Protein AF-A0AAV2ADT0-F1 (afdb_monomer)

Organism: NCBI:txid280406

Structure (mmCIF, N/CA/C/O backbone):
data_AF-A0AAV2ADT0-F1
#
_entry.id   AF-A0AAV2ADT0-F1
#
loop_
_atom_site.group_PDB
_atom_site.id
_atom_site.type_symbol
_atom_site.label_atom_id
_atom_site.label_alt_id
_atom_site.label_comp_id
_atom_site.label_asym_id
_atom_site.label_entity_id
_atom_site.label_seq_id
_atom_site.pdbx_PDB_ins_code
_atom_site.Cartn_x
_atom_site.Cartn_y
_atom_site.Cartn_z
_atom_site.occupancy
_atom_site.B_iso_or_equiv
_atom_site.auth_seq_id
_atom_site.auth_comp_id
_atom_site.auth_asym_id
_atom_site.auth_atom_id
_atom_site.pdbx_PDB_model_num
ATOM 1 N N . ALA A 1 1 ? -6.396 -8.392 8.362 1.00 81.88 1 ALA A N 1
ATOM 2 C CA . ALA A 1 1 ? -5.853 -7.159 7.740 1.00 81.88 1 ALA A CA 1
ATOM 3 C C . ALA A 1 1 ? -5.146 -7.408 6.397 1.00 81.88 1 ALA A C 1
ATOM 5 O O . ALA A 1 1 ? -5.653 -6.973 5.369 1.00 81.88 1 ALA A O 1
ATOM 6 N N . LYS A 1 2 ? -4.017 -8.140 6.380 1.00 91.25 2 LYS A N 1
ATOM 7 C CA . LYS A 1 2 ? -3.120 -8.312 5.214 1.00 91.25 2 LYS A CA 1
ATOM 8 C C . LYS A 1 2 ? -3.831 -8.562 3.877 1.00 91.25 2 LYS A C 1
ATOM 10 O O . LYS A 1 2 ? -3.638 -7.786 2.948 1.00 91.25 2 LYS A O 1
ATOM 15 N N . ASP A 1 3 ? -4.637 -9.614 3.756 1.00 94.81 3 ASP A N 1
ATOM 16 C CA . ASP A 1 3 ? -5.220 -9.977 2.455 1.00 94.81 3 ASP A CA 1
ATOM 17 C C . ASP A 1 3 ? -6.324 -9.018 2.002 1.00 94.81 3 ASP A C 1
ATOM 19 O O . ASP A 1 3 ? -6.432 -8.734 0.810 1.00 94.81 3 ASP A O 1
ATOM 23 N N . CYS A 1 4 ? -7.083 -8.444 2.939 1.00 95.75 4 CYS A N 1
ATOM 24 C CA . CYS A 1 4 ? -8.046 -7.383 2.641 1.00 95.75 4 CYS A CA 1
ATOM 25 C C . CYS A 1 4 ? -7.334 -6.155 2.056 1.00 95.75 4 CYS A C 1
ATOM 27 O O . CYS A 1 4 ? -7.681 -5.702 0.965 1.00 95.75 4 CYS A O 1
ATOM 29 N N . THR A 1 5 ? -6.256 -5.699 2.705 1.00 97.56 5 THR A N 1
ATOM 30 C CA . THR A 1 5 ? -5.428 -4.591 2.210 1.00 97.56 5 THR A CA 1
ATOM 31 C C . THR A 1 5 ? -4.879 -4.877 0.815 1.00 97.56 5 THR A C 1
ATOM 33 O O . THR A 1 5 ? -4.998 -4.041 -0.076 1.00 97.56 5 THR A O 1
ATOM 36 N N . LYS A 1 6 ? -4.330 -6.075 0.576 1.00 96.75 6 LYS A N 1
ATOM 37 C CA . LYS A 1 6 ? -3.789 -6.444 -0.742 1.00 96.75 6 LYS A CA 1
ATOM 38 C C . LYS A 1 6 ? -4.847 -6.450 -1.846 1.00 96.75 6 LYS A C 1
ATOM 40 O O . LYS A 1 6 ? -4.537 -6.046 -2.963 1.00 96.75 6 LYS A O 1
ATOM 45 N N . ARG A 1 7 ? -6.067 -6.917 -1.552 1.00 96.31 7 ARG A N 1
ATOM 46 C CA . ARG A 1 7 ? -7.185 -6.915 -2.512 1.00 96.31 7 ARG A CA 1
ATOM 47 C C . ARG A 1 7 ? -7.602 -5.491 -2.867 1.00 96.31 7 ARG A C 1
ATOM 49 O O . ARG A 1 7 ? -7.746 -5.198 -4.048 1.00 96.31 7 ARG A O 1
ATOM 56 N N . ILE A 1 8 ? -7.724 -4.611 -1.870 1.00 97.00 8 ILE A N 1
ATOM 57 C CA . ILE A 1 8 ? -8.030 -3.187 -2.083 1.00 97.00 8 ILE A CA 1
ATOM 58 C C . ILE A 1 8 ? -6.934 -2.530 -2.931 1.00 97.00 8 ILE A C 1
ATOM 60 O O . ILE A 1 8 ? -7.231 -1.927 -3.958 1.00 97.00 8 ILE A O 1
ATOM 64 N N . LEU A 1 9 ? -5.663 -2.712 -2.564 1.00 97.31 9 LEU A N 1
ATOM 65 C CA . LEU A 1 9 ? -4.533 -2.155 -3.315 1.00 97.31 9 LEU A CA 1
ATOM 66 C C . LEU A 1 9 ? -4.471 -2.676 -4.755 1.00 97.31 9 LEU A C 1
ATOM 68 O O . LEU A 1 9 ? -4.207 -1.897 -5.662 1.00 97.31 9 LEU A O 1
ATOM 72 N N . GLY A 1 10 ? -4.768 -3.960 -4.978 1.00 96.38 10 GLY A N 1
ATOM 73 C CA . GLY A 1 10 ? -4.823 -4.552 -6.318 1.00 96.38 10 GLY A CA 1
ATOM 74 C C . GLY A 1 10 ? -5.968 -4.043 -7.195 1.00 96.38 10 GLY A C 1
ATOM 75 O O . GLY A 1 10 ? -5.91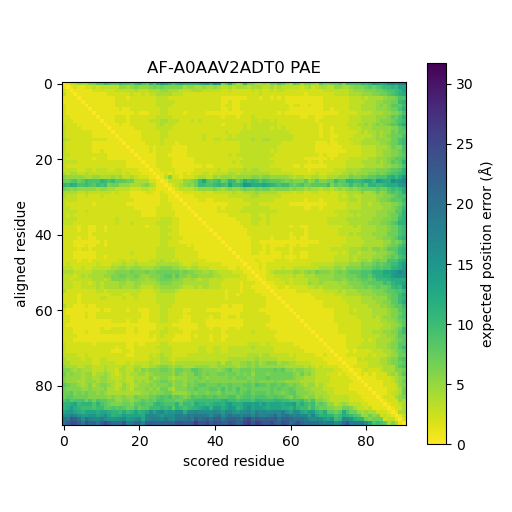8 -4.226 -8.406 1.00 96.38 10 GLY A O 1
ATOM 76 N N . LYS A 1 11 ? -6.988 -3.406 -6.610 1.00 95.56 11 LYS A N 1
ATOM 77 C CA . LYS A 1 11 ? -8.033 -2.688 -7.355 1.00 95.56 11 LYS A CA 1
ATOM 78 C C . LYS A 1 11 ? -7.709 -1.207 -7.539 1.00 95.56 11 LYS A C 1
ATOM 80 O O . LYS A 1 11 ? -8.154 -0.616 -8.513 1.00 95.56 11 LYS A O 1
ATOM 85 N N . LEU A 1 12 ? -6.948 -0.623 -6.616 1.00 95.50 12 LEU A N 1
ATOM 86 C CA . LEU A 1 12 ? -6.616 0.799 -6.614 1.00 95.50 12 LEU A CA 1
ATOM 87 C C . LEU A 1 12 ? -5.409 1.139 -7.498 1.00 95.50 12 LEU A C 1
ATOM 89 O O . LEU A 1 12 ? -5.374 2.205 -8.103 1.00 95.50 12 LEU A O 1
ATOM 93 N N . LEU A 1 13 ? -4.401 0.266 -7.539 1.00 96.25 13 LEU A N 1
ATOM 94 C CA . LEU A 1 13 ? -3.108 0.552 -8.156 1.00 96.25 13 LEU A CA 1
ATOM 95 C C . LEU A 1 13 ? -2.766 -0.506 -9.203 1.00 96.25 13 LEU A C 1
ATOM 97 O O . LEU A 1 13 ? -2.729 -1.702 -8.909 1.00 96.25 13 LEU A O 1
ATOM 101 N N . SER A 1 14 ? -2.414 -0.054 -10.406 1.00 95.75 14 SER A N 1
ATOM 102 C CA . SER A 1 14 ? -1.782 -0.916 -11.404 1.00 95.75 14 SER A CA 1
ATOM 103 C C . SER A 1 14 ? -0.373 -1.326 -10.959 1.00 95.75 14 SER A C 1
ATOM 105 O O . SER A 1 14 ? 0.247 -0.692 -10.093 1.00 95.75 14 SER A O 1
ATOM 107 N N . THR A 1 15 ? 0.182 -2.370 -11.578 1.00 95.50 15 THR A N 1
ATOM 108 C CA . THR A 1 15 ? 1.591 -2.743 -11.371 1.00 95.50 15 THR A CA 1
ATOM 109 C C . THR A 1 15 ? 2.533 -1.615 -11.788 1.00 95.50 15 THR A C 1
ATOM 111 O O . THR A 1 15 ? 3.431 -1.272 -11.019 1.00 95.50 15 THR A O 1
ATOM 114 N N . SER A 1 16 ? 2.291 -0.980 -12.942 1.00 94.88 16 SER A N 1
ATOM 115 C CA . SER A 1 16 ? 3.110 0.133 -13.448 1.00 94.88 16 SER A CA 1
ATOM 116 C C . SER A 1 16 ? 3.141 1.323 -12.490 1.00 94.88 16 SER A C 1
ATOM 118 O O . SER A 1 16 ? 4.203 1.901 -12.258 1.00 94.88 16 SER A O 1
ATOM 120 N N . LEU A 1 17 ? 2.005 1.650 -11.871 1.00 95.75 17 LEU A N 1
ATOM 121 C CA . LEU A 1 17 ? 1.935 2.691 -10.855 1.00 95.75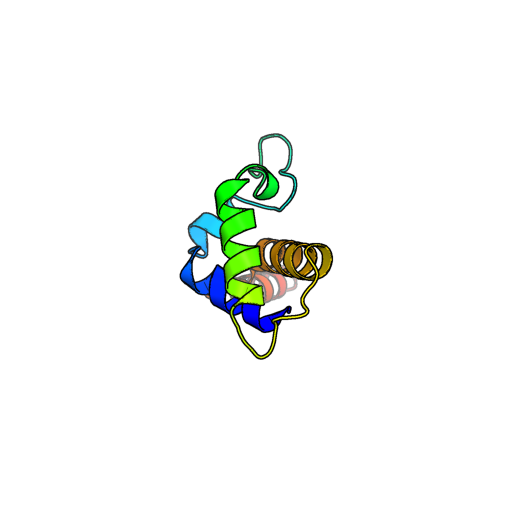 17 LEU A CA 1
ATOM 122 C C . LEU A 1 17 ? 2.648 2.239 -9.578 1.00 95.75 17 LEU A C 1
ATOM 124 O O . LEU A 1 17 ? 3.501 2.949 -9.062 1.00 95.75 17 LEU A O 1
ATOM 128 N N . SER A 1 18 ? 2.384 1.016 -9.110 1.00 97.00 18 SER A N 1
ATOM 129 C CA . SER A 1 18 ? 2.996 0.457 -7.894 1.00 97.00 18 SER A CA 1
ATOM 130 C C . SER A 1 18 ? 4.529 0.450 -7.930 1.00 97.00 18 SER A C 1
ATOM 132 O O . SER A 1 18 ? 5.171 0.605 -6.890 1.00 97.00 18 SER A O 1
ATOM 134 N N . LEU A 1 19 ? 5.133 0.279 -9.109 1.00 96.38 19 LEU A N 1
ATOM 135 C CA . LEU A 1 19 ? 6.586 0.302 -9.285 1.00 96.38 19 LEU A CA 1
ATOM 136 C C . LEU A 1 19 ? 7.210 1.663 -8.947 1.00 96.38 19 LEU A C 1
ATOM 138 O O . LEU A 1 19 ? 8.332 1.688 -8.434 1.00 96.38 19 LEU A O 1
ATOM 142 N N . GLN A 1 20 ? 6.475 2.758 -9.142 1.00 96.94 20 GLN A N 1
ATOM 143 C CA . GLN A 1 20 ? 6.938 4.130 -8.896 1.00 96.94 20 GLN A CA 1
ATOM 144 C C . GLN A 1 20 ? 6.942 4.507 -7.409 1.00 96.94 20 GLN A C 1
ATOM 146 O O . GLN A 1 20 ? 7.577 5.487 -7.018 1.00 96.94 20 GLN A O 1
ATOM 151 N N . TYR A 1 21 ? 6.275 3.719 -6.560 1.00 97.56 21 TYR A N 1
ATOM 152 C CA . TYR A 1 21 ? 6.127 4.018 -5.140 1.00 97.56 21 TYR A CA 1
ATOM 153 C C . TYR A 1 21 ? 6.828 2.995 -4.245 1.00 97.56 21 TYR A C 1
ATOM 155 O O . TYR A 1 21 ? 7.027 1.820 -4.573 1.00 97.56 21 TYR A O 1
ATOM 163 N N . ASN A 1 22 ? 7.197 3.460 -3.060 1.00 96.56 22 ASN A N 1
ATOM 164 C CA . ASN A 1 22 ? 7.265 2.645 -1.853 1.00 96.56 22 ASN A CA 1
ATOM 165 C C . ASN A 1 22 ? 6.602 3.449 -0.722 1.00 96.56 22 ASN A C 1
ATOM 167 O O . ASN A 1 22 ? 6.055 4.519 -0.970 1.00 96.56 22 ASN A O 1
ATOM 171 N N . TRP A 1 23 ? 6.606 2.958 0.517 1.00 96.69 23 TRP A N 1
ATOM 172 C CA . TRP A 1 23 ? 5.905 3.670 1.587 1.00 96.69 23 TRP A CA 1
ATOM 173 C C . TRP A 1 23 ? 6.471 5.069 1.875 1.00 96.69 23 TRP A C 1
ATOM 175 O O . TRP A 1 23 ? 5.713 6.030 1.859 1.00 96.69 23 TRP A O 1
ATOM 185 N N . LYS A 1 24 ? 7.783 5.192 2.121 1.00 96.12 24 LYS A N 1
ATOM 186 C CA . LYS A 1 24 ? 8.425 6.449 2.567 1.00 96.12 24 LYS A CA 1
ATOM 187 C C . LYS A 1 24 ? 8.899 7.345 1.411 1.00 96.12 24 LYS A C 1
ATOM 189 O O . LYS A 1 24 ? 9.100 8.538 1.590 1.00 96.12 24 LYS A O 1
ATOM 194 N N . GLY A 1 25 ? 9.092 6.767 0.239 1.00 96.19 25 GLY A N 1
ATOM 195 C CA . GLY A 1 25 ? 9.883 7.305 -0.857 1.00 96.19 25 GLY A CA 1
ATOM 196 C C . GLY A 1 25 ? 11.362 6.924 -0.742 1.00 96.19 25 GLY A C 1
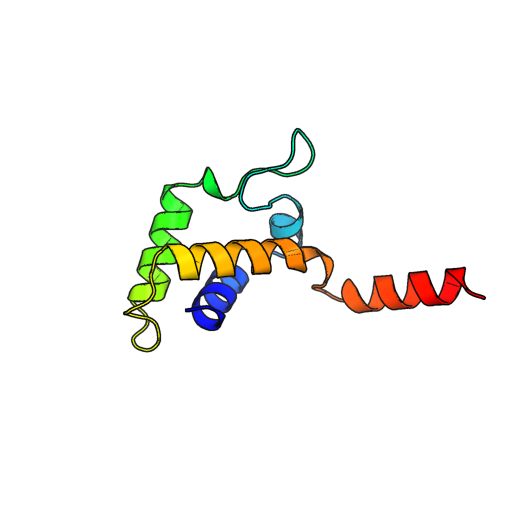ATOM 197 O O . GLY A 1 25 ? 11.863 6.534 0.316 1.00 96.19 25 GLY A O 1
ATOM 198 N N . THR A 1 26 ? 12.075 7.046 -1.855 1.00 94.75 26 THR A N 1
ATOM 199 C CA . THR A 1 26 ? 13.534 6.919 -1.944 1.00 94.75 26 THR A CA 1
ATOM 200 C C . THR A 1 26 ? 14.027 8.071 -2.800 1.00 94.75 26 THR A C 1
ATOM 202 O O . THR A 1 26 ? 13.579 8.185 -3.935 1.00 94.75 26 THR A O 1
ATOM 205 N N . ARG A 1 27 ? 14.907 8.919 -2.249 1.00 89.75 27 ARG A N 1
ATOM 206 C CA . ARG A 1 27 ? 15.409 10.182 -2.832 1.00 89.75 27 ARG A CA 1
ATOM 207 C C . ARG A 1 27 ? 15.535 10.128 -4.366 1.00 89.75 27 ARG A C 1
ATOM 209 O O . ARG A 1 27 ? 16.486 9.553 -4.876 1.00 89.75 27 ARG A O 1
ATOM 216 N N . GLY A 1 28 ? 14.556 10.692 -5.077 1.00 83.25 28 GLY A N 1
ATOM 217 C CA . GLY A 1 28 ? 14.524 10.784 -6.545 1.00 83.25 28 GLY A CA 1
ATOM 218 C C . GLY A 1 28 ? 14.186 9.499 -7.320 1.00 83.25 28 GLY A C 1
ATOM 219 O O . GLY A 1 28 ? 13.932 9.582 -8.513 1.00 83.25 28 GLY A O 1
ATOM 220 N N . VAL A 1 29 ? 14.141 8.328 -6.676 1.00 92.75 29 VAL A N 1
ATOM 221 C CA . VAL A 1 29 ? 13.911 7.026 -7.337 1.00 92.75 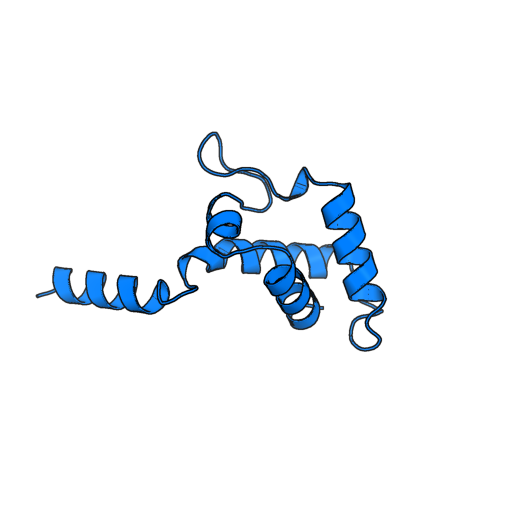29 VAL A CA 1
ATOM 222 C C . VAL A 1 29 ? 12.472 6.542 -7.183 1.00 92.75 29 VAL A C 1
ATOM 224 O O . VAL A 1 29 ? 11.876 6.031 -8.127 1.00 92.75 29 VAL A O 1
ATOM 227 N N . LYS A 1 30 ? 11.911 6.663 -5.975 1.00 95.88 30 LYS A N 1
ATOM 228 C CA . LYS A 1 30 ? 10.532 6.258 -5.680 1.00 95.88 30 LYS A CA 1
ATOM 229 C C . LYS A 1 30 ? 9.813 7.346 -4.913 1.00 95.88 30 LYS A C 1
ATOM 231 O O . LYS A 1 30 ? 10.357 7.902 -3.957 1.00 95.88 30 LYS A O 1
ATOM 236 N N . LEU A 1 31 ? 8.565 7.581 -5.283 1.00 96.94 31 LEU A N 1
ATOM 237 C CA . LEU A 1 31 ? 7.670 8.479 -4.573 1.00 96.94 31 LEU A CA 1
ATOM 238 C C . LEU A 1 31 ? 7.163 7.809 -3.282 1.00 96.94 31 LEU A C 1
ATOM 240 O O . LEU A 1 31 ? 7.065 6.579 -3.191 1.00 96.94 31 LEU A O 1
ATOM 244 N N . GLY A 1 32 ? 6.866 8.614 -2.261 1.00 97.31 32 GLY A N 1
ATOM 245 C CA . GLY A 1 32 ? 6.366 8.125 -0.976 1.00 97.31 32 GLY A CA 1
ATOM 246 C C . GLY A 1 32 ? 4.854 7.978 -0.977 1.00 97.31 32 GLY A C 1
ATOM 247 O O . GLY A 1 32 ? 4.142 8.968 -0.990 1.00 97.31 32 GLY A O 1
ATOM 248 N N . PHE A 1 33 ? 4.345 6.751 -0.915 1.00 97.50 33 PHE A N 1
ATOM 249 C CA . PHE A 1 33 ? 2.905 6.496 -0.855 1.00 97.50 33 PHE A CA 1
ATOM 250 C C . PHE A 1 33 ? 2.259 7.034 0.433 1.00 97.50 33 PHE A C 1
ATOM 252 O O . PHE A 1 33 ? 1.071 7.357 0.451 1.00 97.50 33 PHE A O 1
ATOM 259 N N . SER A 1 34 ? 3.038 7.182 1.510 1.00 96.75 34 SER A N 1
ATOM 260 C CA . SER A 1 34 ? 2.567 7.766 2.769 1.00 96.75 34 SER A CA 1
ATOM 261 C C . SER A 1 34 ? 2.142 9.230 2.644 1.00 96.75 34 SER A C 1
ATOM 263 O O . SER A 1 34 ? 1.426 9.718 3.512 1.00 96.75 34 SER A O 1
ATOM 265 N N . THR A 1 35 ? 2.569 9.945 1.595 1.00 96.56 35 THR A N 1
ATOM 266 C CA . THR A 1 35 ? 2.199 11.356 1.398 1.00 96.56 35 THR A CA 1
ATOM 267 C C . THR A 1 35 ? 0.756 11.521 0.919 1.00 96.56 35 THR A C 1
ATOM 269 O O . THR A 1 35 ? 0.168 12.584 1.107 1.00 96.56 35 THR A O 1
ATOM 272 N N . PHE A 1 36 ? 0.131 10.472 0.371 1.00 96.94 36 PHE A N 1
ATOM 273 C CA . PHE A 1 36 ? -1.280 10.497 -0.017 1.00 96.94 36 PHE A CA 1
ATOM 274 C C . PHE A 1 36 ? -2.191 10.269 1.192 1.00 96.94 36 PHE A C 1
ATOM 276 O O . PHE A 1 36 ? -2.785 9.202 1.358 1.00 96.94 36 PHE A O 1
ATOM 283 N N . ILE A 1 37 ? -2.300 11.272 2.062 1.00 96.81 37 ILE A N 1
ATOM 284 C CA . ILE A 1 37 ? -3.026 11.179 3.340 1.00 96.81 37 ILE A CA 1
ATOM 285 C C . ILE A 1 37 ? -4.474 10.701 3.136 1.00 96.81 37 ILE A C 1
ATOM 287 O O . ILE A 1 37 ? -4.919 9.770 3.807 1.00 96.81 37 ILE A O 1
ATOM 291 N N . LEU A 1 38 ? -5.195 11.281 2.169 1.00 97.94 38 LEU A N 1
ATOM 292 C CA . LEU A 1 38 ? -6.594 10.926 1.897 1.00 97.94 38 LEU A CA 1
ATOM 293 C C . LEU A 1 38 ? -6.749 9.498 1.363 1.00 97.94 38 LEU A C 1
ATOM 295 O O . LEU A 1 38 ? -7.669 8.791 1.765 1.00 97.94 38 LEU A O 1
ATOM 299 N N . ILE A 1 39 ? -5.822 9.048 0.516 1.00 97.12 39 ILE A N 1
ATOM 300 C CA . ILE A 1 39 ? -5.821 7.676 -0.003 1.00 97.12 39 ILE A CA 1
ATOM 301 C C . ILE A 1 39 ? -5.535 6.678 1.119 1.00 97.12 39 ILE A C 1
ATOM 303 O O . ILE A 1 39 ? -6.217 5.663 1.224 1.00 97.12 39 ILE A O 1
ATOM 307 N N . ASN A 1 40 ? -4.579 6.973 2.003 1.00 97.12 40 ASN A N 1
ATOM 308 C CA . ASN A 1 40 ? -4.298 6.107 3.148 1.00 97.12 40 ASN A CA 1
ATOM 309 C C . ASN A 1 40 ? -5.500 6.038 4.103 1.00 97.12 40 ASN A C 1
ATOM 311 O O . ASN A 1 40 ? -5.896 4.940 4.491 1.00 97.12 40 ASN A O 1
ATOM 315 N N . LYS A 1 41 ? -6.159 7.172 4.389 1.00 97.12 41 LYS A N 1
ATOM 316 C CA . LYS A 1 41 ? -7.399 7.204 5.183 1.00 97.12 41 LYS A CA 1
ATOM 317 C C . LYS A 1 41 ? -8.515 6.375 4.540 1.00 97.12 41 LYS A C 1
ATOM 319 O O . LYS A 1 41 ? -9.183 5.613 5.238 1.00 97.12 41 LYS A O 1
ATOM 324 N N . LEU A 1 42 ? -8.682 6.478 3.219 1.00 97.44 42 LEU A N 1
ATOM 325 C CA . LEU A 1 42 ? -9.636 5.668 2.460 1.00 97.44 42 LEU A CA 1
ATOM 326 C C . LEU A 1 42 ? -9.327 4.171 2.589 1.00 97.44 42 LEU A C 1
ATOM 328 O O . LEU A 1 42 ? -10.231 3.387 2.861 1.00 97.44 42 LEU A O 1
ATOM 332 N N . ILE A 1 43 ? -8.061 3.770 2.445 1.00 97.50 43 ILE A N 1
ATOM 333 C CA . ILE A 1 43 ? -7.643 2.367 2.582 1.00 97.50 43 ILE A CA 1
ATOM 334 C C . ILE A 1 43 ? -7.916 1.858 4.003 1.00 97.50 43 ILE A C 1
ATOM 336 O O . ILE A 1 43 ? -8.458 0.764 4.154 1.00 97.50 43 ILE A O 1
ATOM 340 N N . PHE A 1 44 ? -7.594 2.636 5.042 1.00 97.50 44 PHE A N 1
ATOM 341 C CA . PHE A 1 44 ? -7.879 2.256 6.431 1.00 97.50 44 PHE A CA 1
ATOM 342 C C . PHE A 1 44 ? -9.380 2.067 6.668 1.00 97.50 44 PHE A C 1
ATOM 344 O O . PHE A 1 44 ? -9.788 1.043 7.219 1.00 97.50 44 PHE A O 1
ATOM 351 N N . GLY A 1 45 ? -10.200 3.012 6.202 1.00 97.06 45 GLY A N 1
ATOM 352 C CA . GLY A 1 45 ? -11.657 2.920 6.290 1.00 97.06 45 GLY A CA 1
ATOM 353 C C . GLY A 1 45 ? -12.209 1.710 5.537 1.00 97.06 45 GLY A C 1
ATOM 354 O O . GLY A 1 45 ? -12.988 0.944 6.095 1.00 97.06 45 GLY A O 1
ATOM 355 N N . ALA A 1 46 ? -11.753 1.476 4.306 1.00 96.81 46 ALA A N 1
ATOM 356 C CA . ALA A 1 46 ? -12.197 0.352 3.485 1.00 96.81 46 ALA A CA 1
ATOM 357 C C . ALA A 1 46 ? -11.821 -1.011 4.090 1.00 96.81 46 ALA A C 1
ATOM 359 O O . ALA A 1 46 ? -12.628 -1.940 4.051 1.00 96.81 46 ALA A O 1
ATOM 360 N N . VAL A 1 47 ? -10.628 -1.137 4.687 1.00 97.25 47 VAL A N 1
ATOM 361 C CA . VAL A 1 47 ? -10.232 -2.364 5.397 1.00 97.25 47 VAL A CA 1
ATOM 362 C C . VAL A 1 47 ? -11.119 -2.596 6.619 1.00 97.25 47 VAL A C 1
ATOM 364 O O . VAL A 1 47 ? -11.573 -3.720 6.820 1.00 97.25 47 VAL A O 1
ATOM 367 N N . ARG A 1 48 ? -11.389 -1.554 7.416 1.00 96.75 48 ARG A N 1
ATOM 368 C CA . ARG A 1 48 ? -12.200 -1.672 8.640 1.00 96.75 48 ARG A CA 1
ATOM 369 C C . ARG A 1 48 ? -13.693 -1.857 8.366 1.00 96.75 48 ARG A C 1
ATOM 371 O O . ARG A 1 48 ? -14.392 -2.457 9.173 1.00 96.75 48 ARG A O 1
ATOM 378 N N . ASN A 1 49 ? -14.177 -1.395 7.217 1.00 96.31 49 ASN A N 1
ATOM 379 C CA . ASN A 1 49 ? -15.551 -1.644 6.785 1.00 96.31 49 ASN A CA 1
ATOM 380 C C . ASN A 1 49 ? -15.762 -3.093 6.299 1.00 96.31 49 ASN A C 1
ATOM 382 O O . ASN A 1 49 ? -16.887 -3.551 6.131 1.00 96.31 49 ASN A O 1
ATOM 386 N N . ASN A 1 50 ? -14.687 -3.853 6.069 1.00 93.81 50 ASN A N 1
ATOM 387 C CA . ASN A 1 50 ? -14.798 -5.281 5.812 1.00 93.81 50 ASN A CA 1
ATOM 388 C C . ASN A 1 50 ? -14.958 -6.039 7.138 1.00 93.81 50 ASN A C 1
ATOM 390 O O . ASN A 1 50 ? -14.048 -6.019 7.963 1.00 93.81 50 ASN A O 1
ATOM 394 N N . ILE A 1 51 ? -16.066 -6.768 7.309 1.00 92.88 51 ILE A N 1
ATOM 395 C CA . ILE A 1 51 ? -16.404 -7.455 8.571 1.00 92.88 51 ILE A CA 1
ATOM 396 C C . ILE A 1 51 ? -15.297 -8.386 9.093 1.00 92.88 51 ILE A C 1
ATOM 398 O O . ILE A 1 51 ? -15.089 -8.479 10.297 1.00 92.88 51 ILE A O 1
ATOM 402 N N . ILE A 1 52 ? -14.527 -9.017 8.200 1.00 92.56 52 ILE A N 1
ATOM 403 C CA . ILE A 1 52 ? -13.443 -9.948 8.558 1.00 92.56 52 ILE A CA 1
ATOM 404 C C . ILE A 1 52 ? -12.203 -9.194 9.072 1.00 92.56 52 ILE A C 1
ATOM 406 O O . ILE A 1 52 ? -11.369 -9.752 9.781 1.00 92.56 52 ILE A O 1
ATOM 410 N N . CYS A 1 53 ? -12.028 -7.930 8.682 1.00 94.44 53 CYS A N 1
ATOM 411 C CA . CYS A 1 53 ? -10.852 -7.114 8.998 1.00 94.44 53 CYS A CA 1
ATOM 412 C C . CYS A 1 53 ? -11.193 -5.836 9.779 1.00 94.44 53 CYS A C 1
ATOM 414 O O . CYS A 1 53 ? -10.36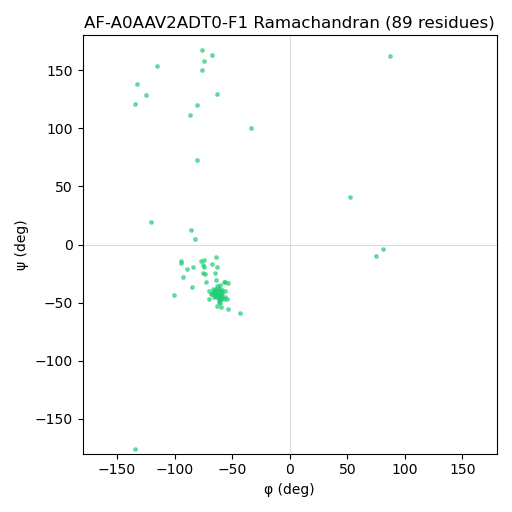9 -4.922 9.825 1.00 94.44 53 CYS A O 1
ATOM 416 N N . SER A 1 54 ? -12.362 -5.783 10.414 1.00 95.12 54 SER A N 1
ATOM 417 C CA . SER A 1 54 ? -12.872 -4.602 11.119 1.00 95.12 54 SER A CA 1
ATOM 418 C C . SER A 1 54 ? -11.975 -4.135 12.267 1.00 95.12 54 SER A C 1
ATOM 420 O O . SER A 1 54 ? -11.783 -2.936 12.452 1.00 95.12 54 SER A O 1
ATOM 422 N N . ALA A 1 55 ? -11.338 -5.074 12.968 1.00 95.94 55 ALA A N 1
ATOM 423 C CA . ALA A 1 55 ? -10.414 -4.803 14.069 1.00 95.94 55 ALA A CA 1
ATOM 424 C C . ALA A 1 55 ? -8.978 -4.443 13.626 1.00 95.94 55 ALA A C 1
ATOM 426 O O . ALA A 1 55 ? -8.098 -4.297 14.471 1.00 95.94 55 ALA A O 1
ATOM 427 N N . ALA A 1 56 ? -8.706 -4.314 12.321 1.00 97.12 56 ALA A N 1
ATOM 428 C CA . ALA A 1 56 ? -7.357 -4.030 11.836 1.00 97.12 56 ALA A CA 1
ATOM 429 C C . ALA A 1 56 ? -6.838 -2.666 12.331 1.00 97.12 56 ALA A C 1
ATOM 431 O O . ALA A 1 56 ? -7.467 -1.612 12.156 1.00 97.12 56 ALA A O 1
ATOM 432 N N . THR A 1 57 ? -5.637 -2.676 12.894 1.00 97.00 57 THR A N 1
ATOM 433 C CA . THR A 1 57 ? -4.904 -1.467 13.276 1.00 97.00 57 THR A CA 1
ATOM 434 C C . THR A 1 57 ? -4.328 -0.764 12.044 1.00 97.00 57 THR A C 1
ATOM 436 O O . THR A 1 57 ? -4.113 -1.371 10.992 1.00 97.00 57 THR A O 1
ATOM 439 N N . GLU A 1 58 ? -4.041 0.535 12.161 1.00 95.44 58 GLU A N 1
ATOM 440 C CA . GLU A 1 58 ? -3.417 1.283 11.057 1.00 95.44 58 GLU A CA 1
ATOM 441 C C . GLU A 1 58 ? -2.023 0.745 10.738 1.00 95.44 58 GLU A C 1
ATOM 443 O O . GLU A 1 58 ? -1.657 0.643 9.569 1.00 95.44 58 GLU A O 1
ATOM 448 N N . VAL A 1 59 ? -1.286 0.319 11.768 1.00 96.88 59 VAL A N 1
ATOM 449 C CA . VAL A 1 59 ? 0.049 -0.275 11.638 1.00 96.88 59 VAL A CA 1
ATOM 450 C C . VAL A 1 59 ? -0.005 -1.555 10.805 1.00 96.88 59 VAL A C 1
ATOM 452 O O . VAL A 1 59 ? 0.790 -1.716 9.881 1.00 96.88 59 VAL A O 1
ATOM 455 N N . GLU A 1 60 ? -0.966 -2.448 11.053 1.00 97.38 60 GLU A N 1
ATOM 456 C CA . GLU A 1 60 ? -1.111 -3.677 10.262 1.00 97.38 60 GLU A CA 1
ATOM 457 C C . GLU A 1 60 ? -1.417 -3.390 8.790 1.00 97.38 60 GLU A C 1
ATOM 459 O O . GLU A 1 60 ? -0.865 -4.041 7.895 1.00 97.38 60 GLU A O 1
ATOM 464 N N . VAL A 1 61 ? -2.288 -2.411 8.525 1.00 97.94 61 VAL A N 1
ATOM 465 C CA . VAL A 1 61 ? -2.631 -2.008 7.155 1.00 97.94 61 VAL A CA 1
ATOM 466 C C . VAL A 1 61 ? -1.433 -1.344 6.477 1.00 97.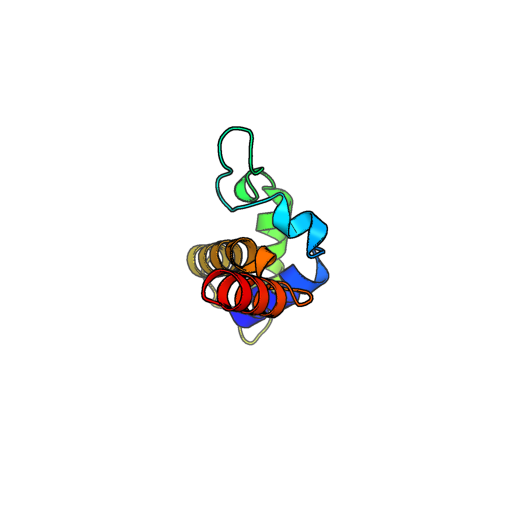94 61 VAL A C 1
ATOM 468 O O . VAL A 1 61 ? -1.115 -1.670 5.334 1.00 97.94 61 VAL A O 1
ATOM 471 N N . GLN A 1 62 ? -0.712 -0.478 7.182 1.00 97.50 62 GLN A N 1
ATOM 472 C CA . GLN A 1 62 ? 0.512 0.153 6.702 1.00 97.50 62 GLN A CA 1
ATOM 473 C C . GLN A 1 62 ? 1.594 -0.881 6.358 1.00 97.50 62 GLN A C 1
ATOM 475 O O . GLN A 1 62 ? 2.197 -0.804 5.284 1.00 97.50 62 GLN A O 1
ATOM 480 N N . GLU A 1 63 ? 1.841 -1.861 7.228 1.00 97.94 63 GLU A N 1
ATOM 481 C CA . GLU A 1 63 ? 2.813 -2.933 6.983 1.00 97.94 63 GLU A CA 1
ATOM 482 C C . GLU A 1 63 ? 2.413 -3.815 5.798 1.00 97.94 63 GLU A C 1
ATOM 484 O O . GLU A 1 63 ? 3.255 -4.198 4.974 1.00 97.94 63 GLU A O 1
ATOM 489 N N . ALA A 1 64 ? 1.117 -4.093 5.649 1.00 97.88 64 ALA A N 1
ATOM 490 C CA . ALA A 1 64 ? 0.605 -4.785 4.476 1.00 97.88 64 ALA A CA 1
ATOM 491 C C . ALA A 1 64 ? 0.831 -3.967 3.192 1.00 97.88 64 ALA A C 1
ATOM 493 O O . ALA A 1 64 ? 1.308 -4.530 2.202 1.00 97.88 64 ALA A O 1
ATOM 494 N N . THR A 1 65 ? 0.579 -2.656 3.215 1.00 98.12 65 THR A N 1
ATOM 495 C CA . THR A 1 65 ? 0.822 -1.745 2.084 1.00 98.12 65 THR A CA 1
ATOM 496 C C . THR A 1 65 ? 2.304 -1.659 1.724 1.00 98.12 65 THR A C 1
ATOM 498 O O . THR A 1 65 ? 2.651 -1.802 0.550 1.00 98.12 65 THR A O 1
ATOM 501 N N . LYS A 1 66 ? 3.197 -1.515 2.714 1.00 97.81 66 LYS A N 1
ATOM 502 C CA . LYS A 1 66 ? 4.662 -1.531 2.528 1.00 97.81 66 LYS A CA 1
ATOM 503 C C . LYS A 1 66 ? 5.114 -2.780 1.780 1.00 97.81 66 LYS A C 1
ATOM 505 O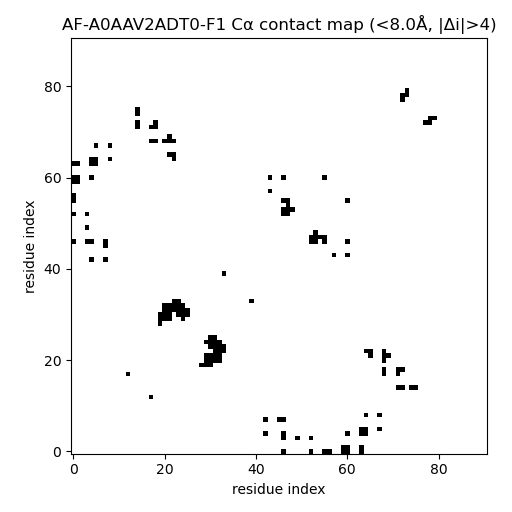 O . LYS A 1 66 ? 5.756 -2.679 0.732 1.00 97.81 66 LYS A O 1
ATOM 510 N N . LYS A 1 67 ? 4.753 -3.957 2.305 1.00 97.44 67 LYS A N 1
ATOM 511 C CA . LYS A 1 67 ? 5.109 -5.249 1.701 1.00 97.44 67 LYS A CA 1
ATOM 512 C C . LYS A 1 67 ? 4.505 -5.384 0.312 1.00 97.44 67 LYS A C 1
ATOM 514 O O . LYS A 1 67 ? 5.185 -5.826 -0.608 1.00 97.44 67 LYS A O 1
ATOM 519 N N . TRP A 1 68 ? 3.249 -4.979 0.133 1.00 97.69 68 TRP A N 1
ATOM 520 C CA . TRP A 1 68 ? 2.606 -5.032 -1.172 1.00 97.69 68 TRP A CA 1
ATOM 521 C C . TRP A 1 68 ? 3.380 -4.181 -2.189 1.00 97.69 68 TRP A C 1
ATOM 523 O O . TRP A 1 68 ? 3.830 -4.730 -3.188 1.00 97.69 68 TRP A O 1
ATOM 533 N N . LEU A 1 69 ? 3.649 -2.900 -1.928 1.00 97.38 69 LEU A N 1
ATOM 534 C CA . LEU A 1 69 ? 4.427 -2.042 -2.840 1.00 97.38 69 LEU A CA 1
ATOM 535 C C . LEU A 1 69 ? 5.840 -2.584 -3.121 1.00 97.38 69 LEU A C 1
ATOM 537 O O . LEU A 1 69 ? 6.304 -2.541 -4.260 1.00 97.38 69 LEU A O 1
ATOM 541 N N . MET A 1 70 ? 6.516 -3.147 -2.115 1.00 94.81 70 MET A N 1
ATOM 542 C CA . MET A 1 70 ? 7.841 -3.760 -2.278 1.00 94.81 70 MET A CA 1
ATOM 543 C C . MET A 1 70 ? 7.839 -4.899 -3.310 1.00 94.81 70 MET A C 1
ATOM 545 O O . MET A 1 70 ? 8.750 -4.987 -4.135 1.00 94.81 70 MET A O 1
ATOM 549 N N . TYR A 1 71 ? 6.802 -5.739 -3.299 1.00 95.31 71 TYR A N 1
ATOM 550 C CA . TYR A 1 71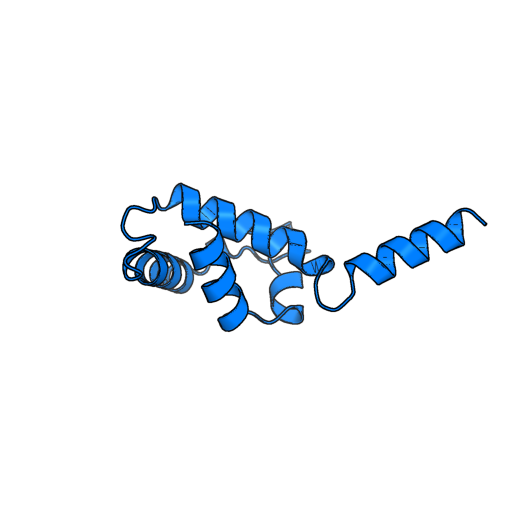 ? 6.656 -6.859 -4.233 1.00 95.31 71 TYR A CA 1
ATOM 551 C C . TYR A 1 71 ? 6.005 -6.472 -5.569 1.00 95.31 71 TYR A C 1
ATOM 553 O O . TYR A 1 71 ? 5.649 -7.357 -6.342 1.00 95.31 71 TYR A O 1
ATOM 561 N N . ALA A 1 72 ? 5.855 -5.181 -5.890 1.00 95.88 72 ALA A N 1
ATOM 562 C CA . ALA A 1 72 ? 5.326 -4.760 -7.191 1.00 95.88 72 ALA A CA 1
ATOM 563 C C . ALA A 1 72 ? 6.143 -5.325 -8.367 1.00 95.88 72 ALA A C 1
ATOM 565 O O . ALA A 1 72 ? 5.567 -5.824 -9.325 1.00 95.88 72 ALA A O 1
ATOM 566 N N . LYS A 1 73 ? 7.476 -5.355 -8.237 1.00 93.75 73 LYS A N 1
ATOM 567 C CA . LYS A 1 73 ? 8.417 -5.911 -9.231 1.00 93.75 73 LYS A CA 1
ATOM 568 C C . LYS A 1 73 ? 8.292 -7.418 -9.485 1.00 93.75 73 LYS A C 1
ATOM 570 O O . LYS A 1 73 ? 8.961 -7.939 -10.369 1.00 93.75 73 LYS A O 1
ATOM 575 N N . ASP A 1 74 ? 7.523 -8.132 -8.669 1.00 94.19 74 ASP A N 1
ATOM 576 C CA . ASP A 1 74 ? 7.296 -9.573 -8.824 1.00 94.19 74 ASP A CA 1
ATOM 577 C C . ASP A 1 74 ? 6.022 -9.882 -9.616 1.00 94.19 74 ASP A C 1
ATOM 579 O O . ASP A 1 74 ? 5.830 -11.027 -10.027 1.00 94.19 74 ASP A O 1
ATOM 583 N N . ARG A 1 75 ? 5.134 -8.896 -9.774 1.00 93.12 75 ARG A N 1
ATOM 584 C CA . ARG A 1 75 ? 3.838 -9.062 -10.440 1.00 93.12 75 ARG A CA 1
ATOM 585 C C . ARG A 1 75 ? 4.005 -9.131 -11.952 1.00 93.12 75 ARG A C 1
ATOM 587 O O . ARG A 1 75 ? 5.079 -8.844 -12.470 1.00 93.12 75 ARG A O 1
ATOM 594 N N . ASP A 1 76 ? 2.937 -9.539 -12.631 1.00 91.12 76 ASP A N 1
ATOM 595 C CA . ASP A 1 76 ? 2.835 -9.581 -14.096 1.00 91.12 76 ASP A CA 1
ATOM 596 C C . ASP A 1 76 ? 3.993 -10.339 -14.763 1.00 91.12 76 ASP A C 1
ATOM 598 O O . ASP A 1 76 ? 4.563 -9.923 -15.764 1.00 91.12 76 ASP A O 1
ATOM 602 N N . GLY A 1 77 ? 4.383 -11.464 -14.156 1.00 88.75 77 GLY A N 1
ATOM 603 C CA . GLY A 1 77 ? 5.478 -12.303 -14.644 1.00 88.75 77 GLY A CA 1
ATOM 604 C C . GLY A 1 77 ? 6.881 -11.823 -14.258 1.00 88.75 77 GLY A C 1
ATOM 605 O O . GLY A 1 77 ? 7.841 -12.561 -14.484 1.00 88.75 77 GLY A O 1
ATOM 606 N N . GLY A 1 78 ? 7.026 -10.668 -13.598 1.00 90.81 78 GLY A N 1
ATOM 607 C CA . GLY A 1 78 ? 8.322 -10.111 -13.195 1.00 90.81 78 GLY A CA 1
ATOM 608 C C . GLY A 1 78 ? 9.151 -11.047 -12.309 1.00 90.81 78 GLY A C 1
ATOM 609 O O . GLY A 1 78 ? 10.377 -11.093 -12.420 1.00 90.81 78 GLY A O 1
ATOM 610 N N . ARG A 1 79 ? 8.508 -11.874 -11.472 1.00 91.56 79 ARG A N 1
ATOM 611 C CA . ARG A 1 79 ? 9.213 -12.919 -10.711 1.00 91.56 79 ARG A CA 1
ATOM 612 C C . ARG A 1 79 ? 9.894 -13.945 -11.621 1.00 91.56 79 ARG A C 1
ATOM 614 O O . ARG A 1 79 ? 11.066 -14.244 -11.405 1.00 91.56 79 ARG A O 1
ATOM 621 N N . ASN A 1 80 ? 9.177 -14.449 -12.622 1.00 92.69 80 ASN A N 1
ATOM 622 C CA . ASN A 1 80 ? 9.685 -15.467 -13.541 1.00 92.69 80 ASN A CA 1
ATOM 623 C C . ASN A 1 80 ? 10.760 -14.878 -14.458 1.00 92.69 80 ASN A C 1
ATOM 625 O O . ASN A 1 80 ? 11.799 -15.494 -14.650 1.00 92.69 80 ASN A O 1
ATOM 629 N N . GLN A 1 81 ? 10.566 -13.647 -14.940 1.00 91.81 81 GLN A N 1
ATOM 630 C CA . GLN A 1 81 ? 11.570 -12.939 -15.740 1.00 91.81 81 GLN A CA 1
ATOM 631 C C . GLN A 1 81 ? 12.903 -12.819 -14.997 1.00 91.81 81 GLN A C 1
ATOM 633 O O . GLN A 1 81 ? 13.949 -13.118 -15.564 1.00 91.81 81 GLN A O 1
ATOM 638 N N . ARG A 1 82 ? 12.885 -12.450 -13.708 1.00 87.88 82 ARG A N 1
ATOM 639 C CA . ARG A 1 82 ? 14.120 -12.396 -12.911 1.00 87.88 82 ARG A CA 1
ATOM 640 C C . ARG A 1 82 ? 14.748 -13.765 -12.696 1.00 87.88 82 ARG A C 1
ATOM 642 O O . ARG A 1 82 ? 15.965 -13.861 -12.754 1.00 87.88 82 ARG A O 1
ATOM 649 N N . ALA A 1 83 ? 13.945 -14.795 -12.433 1.00 91.00 83 ALA A N 1
ATOM 650 C CA . ALA A 1 83 ? 14.462 -16.153 -12.285 1.00 91.00 83 ALA A CA 1
ATOM 651 C C . ALA A 1 83 ? 15.172 -16.613 -13.571 1.00 91.00 83 ALA A C 1
ATOM 653 O O . ALA A 1 83 ? 16.298 -17.097 -13.502 1.00 91.00 83 ALA A O 1
ATOM 654 N N . ASN A 1 84 ? 14.568 -16.356 -14.735 1.00 92.56 84 ASN A N 1
ATOM 655 C CA . ASN A 1 84 ? 15.144 -16.689 -16.039 1.00 92.56 84 ASN A CA 1
ATOM 656 C C . ASN A 1 84 ? 16.418 -15.883 -16.335 1.00 92.56 84 ASN A C 1
ATOM 658 O O . ASN A 1 84 ? 17.397 -16.442 -16.817 1.00 92.56 84 ASN A O 1
ATOM 662 N N . LEU A 1 85 ? 16.439 -14.584 -16.010 1.00 90.50 85 LEU A N 1
ATOM 663 C CA . LEU A 1 85 ? 17.641 -13.753 -16.150 1.00 90.50 85 LEU A CA 1
ATOM 664 C C . LEU A 1 85 ? 18.801 -14.287 -15.303 1.00 90.50 85 LEU A C 1
ATOM 666 O O . LEU A 1 85 ? 19.917 -14.365 -15.795 1.00 90.50 85 LEU A O 1
ATOM 670 N N . MET A 1 86 ? 18.542 -14.677 -14.051 1.00 86.94 86 MET A N 1
ATOM 671 C CA . MET A 1 86 ? 19.578 -15.247 -13.183 1.00 86.94 86 MET A CA 1
ATOM 672 C C . MET A 1 86 ? 20.081 -16.594 -13.715 1.00 86.94 86 MET A C 1
ATOM 674 O O . MET A 1 86 ? 21.282 -16.831 -13.704 1.00 86.94 86 MET A O 1
ATOM 678 N N . ALA A 1 87 ? 19.188 -17.448 -14.226 1.00 85.69 87 ALA A N 1
ATOM 679 C CA . ALA A 1 87 ? 19.569 -18.723 -14.833 1.00 85.69 87 ALA A CA 1
ATOM 680 C C . ALA A 1 87 ? 20.470 -18.539 -16.069 1.00 85.69 87 ALA A C 1
ATOM 682 O O . ALA A 1 87 ? 21.416 -19.296 -16.250 1.00 85.69 87 ALA A O 1
ATOM 683 N N . ASN A 1 88 ? 20.225 -17.508 -16.882 1.00 80.06 88 ASN A N 1
ATOM 684 C CA . ASN A 1 88 ? 21.029 -17.210 -18.072 1.00 80.06 88 ASN A CA 1
ATOM 685 C C . ASN A 1 88 ? 22.397 -16.577 -17.769 1.00 80.06 88 ASN A C 1
ATOM 687 O O . ASN A 1 88 ? 23.243 -16.563 -18.647 1.00 80.06 88 ASN A O 1
ATOM 691 N N . VAL A 1 89 ? 22.610 -16.021 -16.572 1.00 78.62 89 VAL A N 1
ATOM 692 C CA . VAL A 1 89 ? 23.908 -15.445 -16.158 1.00 78.62 89 VAL A CA 1
ATOM 693 C C . VAL A 1 89 ? 24.860 -16.517 -15.609 1.00 78.62 89 VAL A C 1
ATOM 695 O O . VAL A 1 89 ? 26.061 -16.288 -15.523 1.00 78.62 89 VAL A O 1
ATOM 698 N N . ILE A 1 90 ? 24.324 -17.670 -15.201 1.00 76.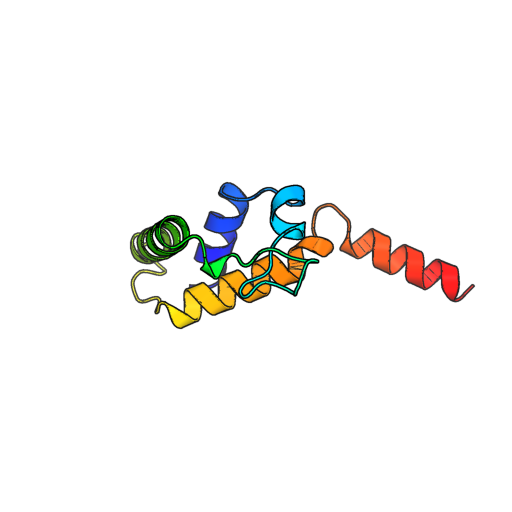69 90 ILE A N 1
ATOM 699 C CA . ILE A 1 90 ? 25.081 -18.769 -14.580 1.00 76.69 90 ILE A CA 1
ATOM 700 C C . ILE A 1 90 ? 25.512 -19.828 -15.619 1.00 76.69 90 ILE A C 1
ATOM 702 O O . ILE A 1 90 ? 26.384 -20.642 -15.320 1.00 76.69 90 ILE A O 1
ATOM 706 N N . ASN A 1 91 ? 24.932 -19.798 -16.824 1.00 57.72 91 ASN A N 1
ATOM 707 C CA . ASN A 1 91 ? 25.346 -20.606 -17.979 1.00 57.72 91 ASN A CA 1
ATOM 708 C C . ASN A 1 91 ? 26.305 -19.818 -18.874 1.00 57.72 91 ASN A C 1
ATOM 710 O O . ASN A 1 91 ? 27.199 -20.462 -19.462 1.00 57.72 91 ASN A O 1
#

pLDDT: mean 94.05, std 5.82, range [57.72, 98.12]

Radius of gyration: 15.14 Å; Cα contacts (8 Å, |Δi|>4): 84; chains: 1; bounding box: 42×32×32 Å

Foldseek 3Di:
DQVQLLVVCPVVDDLVRLQQAAQCADVVRHDHPVVPVVVLVVSLVSQLVPPVRVPPDSVNSSVSRRVSSVCSCVPPCSVVVVVVVVVVVVD

Sequence (91 aa):
AKDCTKRILGKLLSTSLSLQYNWKGTRGVKLGFSTFILINKLIFGAVRNNIICSAATEVEVQEATKKWLMYAKDRDGGRNQRANLMANVIN

Solvent-accessible surface area (backbone atoms only — not comparable to full-atom values): 5034 Å² total; per-residue (Å²): 69,51,69,58,44,52,54,53,45,64,72,74,44,54,59,78,59,30,60,44,32,32,47,82,40,41,97,95,74,26,47,35,54,67,73,43,55,69,60,52,51,49,51,54,50,57,35,36,71,33,84,92,21,40,87,51,50,69,65,52,43,49,53,33,50,39,53,51,31,66,49,27,68,43,48,96,57,33,45,56,53,52,53,52,54,55,56,63,73,76,108

Secondary structure (DSSP, 8-state):
-HHHHHHHHHHH--HHHHHHEESS-BTTTBEEGGG-HHHHHHHHHHHHTSGGGTT--HHHHHHHHHHHHHGGGGTTTHHHHHHHHHHHHH-

Mean predicted aligned error: 3.87 Å

Nearest PDB structures (foldseek):
  4yu4-assembly1_A  TM=3.327E-01  e=4.696E+00  Helogale parvula